Protein AF-A0A7S0XQT7-F1 (afdb_monomer_lite)

Foldseek 3Di:
DDAWFWDPQDAAQKEFEALDVVFFKTKTFHAAQKKKWKDKPNDIWIWGQHCDPDDRHRMTMTGHHRNPPFADQIWIWMDIPHDIDIHTNYGYYHDDPVAPSQQRGMGHPPDDGGRDDD

pLDDT: mean 82.79, std 17.39, range [37.03, 98.19]

Radius of gyration: 13.63 Å; chains: 1; bounding box: 37×30×31 Å

Secondary structure (DSSP, 8-state):
-PPPEEPTT-STT-EEETT-SS-EEEEEE--TT-EEEEEETTEEEEEEPP-SSSTTTTEEEEEE--TT--EEEEEEEEEETTEEEEEEEEEEEPPPTTS-TTT-SEE-TTS-B-----

Structure (mmCIF, N/CA/C/O backbone):
data_AF-A0A7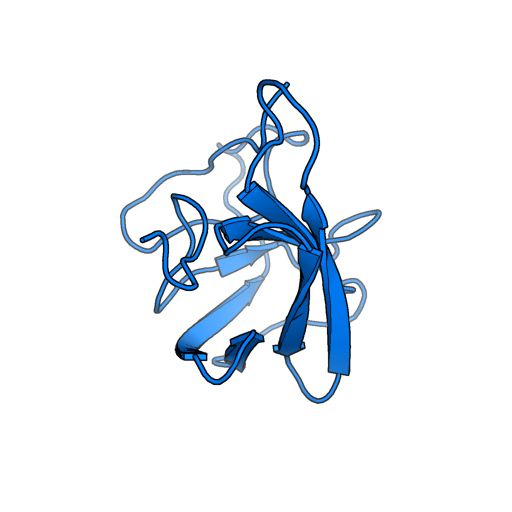S0XQT7-F1
#
_entry.id   AF-A0A7S0XQT7-F1
#
loop_
_atom_site.group_PDB
_atom_site.id
_atom_site.type_symbol
_atom_site.label_atom_id
_atom_site.label_alt_id
_atom_site.label_comp_id
_atom_site.label_asym_id
_atom_site.label_entity_id
_atom_site.label_seq_id
_atom_site.pdbx_PDB_ins_code
_atom_site.Cartn_x
_atom_site.Cartn_y
_atom_site.Cartn_z
_atom_site.occupancy
_atom_site.B_iso_or_equiv
_atom_site.auth_seq_id
_atom_site.auth_comp_id
_atom_site.auth_asym_id
_atom_site.auth_atom_id
_atom_site.pdbx_PDB_model_num
ATOM 1 N N . GLY A 1 1 ? -20.740 3.370 5.420 1.00 43.50 1 GLY A N 1
ATOM 2 C CA . GLY A 1 1 ? -19.715 2.479 5.988 1.00 43.50 1 GLY A CA 1
ATOM 3 C C . GLY A 1 1 ? -18.509 2.551 5.089 1.00 43.50 1 GLY A C 1
ATOM 4 O O . GLY A 1 1 ? -18.672 2.290 3.908 1.00 43.50 1 GLY A O 1
ATOM 5 N N . GLY A 1 2 ? -17.367 3.014 5.598 1.00 64.19 2 GLY A N 1
ATOM 6 C CA . GLY A 1 2 ? -16.130 3.074 4.813 1.00 64.19 2 GLY A CA 1
ATOM 7 C C . GLY A 1 2 ? -15.525 1.678 4.733 1.00 64.19 2 GLY A C 1
ATOM 8 O O . GLY A 1 2 ? -15.291 1.075 5.775 1.00 64.19 2 GLY A O 1
ATOM 9 N N . GLY A 1 3 ? -15.383 1.133 3.528 1.00 84.31 3 GLY A N 1
ATOM 10 C CA . GLY A 1 3 ? -14.608 -0.089 3.296 1.00 84.31 3 GLY A CA 1
ATOM 11 C C . GLY A 1 3 ? -13.119 0.226 3.183 1.00 84.31 3 GLY A C 1
ATOM 12 O O . GLY A 1 3 ? -12.731 1.398 3.159 1.00 84.31 3 GLY A O 1
ATOM 13 N N . LEU A 1 4 ? -12.294 -0.815 3.098 1.00 93.94 4 LEU A N 1
ATOM 14 C CA . LEU A 1 4 ? -10.874 -0.670 2.789 1.00 93.94 4 LEU A CA 1
ATOM 15 C C . LEU A 1 4 ? -10.689 -0.002 1.414 1.00 93.94 4 LEU A C 1
ATOM 17 O O . LEU A 1 4 ? -11.238 -0.453 0.408 1.00 93.94 4 LEU A O 1
ATOM 21 N N . MET A 1 5 ? -9.909 1.077 1.360 1.00 94.00 5 MET A N 1
ATOM 22 C CA . MET A 1 5 ? -9.638 1.835 0.136 1.00 94.00 5 MET A CA 1
ATOM 23 C C . MET A 1 5 ? -8.179 2.277 0.092 1.00 94.00 5 MET A C 1
ATOM 25 O O . MET A 1 5 ? -7.589 2.601 1.119 1.00 94.00 5 MET A O 1
ATOM 29 N N . LEU A 1 6 ? -7.610 2.347 -1.107 1.00 91.25 6 LEU A N 1
ATOM 30 C CA . LEU A 1 6 ? -6.302 2.955 -1.321 1.00 91.25 6 LEU A CA 1
ATOM 31 C C . LEU A 1 6 ? -6.385 4.481 -1.383 1.00 91.25 6 LEU A C 1
ATOM 33 O O . LEU A 1 6 ? -7.422 5.061 -1.713 1.00 91.25 6 LEU A O 1
ATOM 37 N N . GLY A 1 7 ? -5.264 5.122 -1.067 1.00 88.62 7 GLY A N 1
ATOM 38 C CA . GLY A 1 7 ? -5.092 6.554 -1.212 1.00 88.62 7 GLY A CA 1
ATOM 39 C C . GLY A 1 7 ? -5.178 7.023 -2.661 1.00 88.62 7 GLY A C 1
ATOM 40 O O . GLY A 1 7 ? -4.965 6.264 -3.607 1.00 88.62 7 GLY A O 1
ATOM 41 N N . GLU A 1 8 ? -5.467 8.309 -2.846 1.00 81.25 8 GLU A N 1
ATOM 42 C CA . GLU A 1 8 ? -5.455 8.920 -4.172 1.00 81.25 8 GLU A CA 1
ATOM 43 C C . GLU A 1 8 ? -4.071 8.765 -4.827 1.00 81.25 8 GLU A C 1
ATOM 45 O O . GLU A 1 8 ? -3.038 8.989 -4.197 1.00 81.25 8 GLU A O 1
ATOM 50 N N . GLY A 1 9 ? -4.055 8.378 -6.105 1.00 76.75 9 GLY A N 1
ATOM 51 C CA . GLY A 1 9 ? -2.824 8.115 -6.857 1.00 76.75 9 GLY A CA 1
ATOM 52 C C . GLY A 1 9 ? -2.277 6.694 -6.699 1.00 76.75 9 GLY A C 1
ATOM 53 O O . GLY A 1 9 ? -1.383 6.322 -7.455 1.00 76.75 9 GLY A O 1
ATOM 54 N N . MET A 1 10 ? -2.832 5.880 -5.797 1.00 85.88 10 MET A N 1
ATOM 55 C CA . MET A 1 10 ? -2.495 4.461 -5.683 1.00 85.88 10 MET A CA 1
ATOM 56 C C . MET A 1 10 ? -3.480 3.607 -6.467 1.00 85.88 10 MET A C 1
ATOM 58 O O . MET A 1 10 ? -4.695 3.776 -6.380 1.00 85.88 10 MET A O 1
ATOM 62 N N . GLY A 1 11 ? -2.950 2.666 -7.238 1.00 89.38 11 GLY A N 1
ATOM 63 C CA . GLY A 1 11 ? -3.769 1.798 -8.064 1.00 89.38 11 GLY A CA 1
ATOM 64 C C . GLY A 1 11 ? -2.939 0.934 -9.003 1.00 89.38 11 GLY A C 1
ATOM 65 O O . GLY A 1 11 ? -1.709 0.906 -8.903 1.00 89.38 11 GLY A O 1
ATOM 66 N N . PRO A 1 12 ? -3.606 0.203 -9.908 1.00 91.12 12 PRO A N 1
ATOM 67 C CA . PRO A 1 12 ? -2.926 -0.655 -10.865 1.00 91.12 12 PRO A CA 1
ATOM 68 C C . PRO A 1 12 ? -1.923 0.124 -11.716 1.00 91.12 12 PRO A C 1
ATOM 70 O O . PRO A 1 12 ? -2.148 1.292 -12.038 1.00 91.12 12 PRO A O 1
ATOM 73 N N . ASN A 1 13 ? -0.841 -0.544 -12.113 1.00 89.56 13 ASN A N 1
ATOM 74 C CA . ASN A 1 13 ? 0.210 0.022 -12.969 1.00 89.56 13 ASN A CA 1
ATOM 75 C C . ASN A 1 13 ? 0.918 1.263 -12.390 1.00 89.56 13 ASN A C 1
ATOM 77 O O . ASN A 1 13 ? 1.485 2.057 -13.141 1.00 89.56 13 ASN A O 1
ATOM 81 N N . MET A 1 14 ? 0.872 1.462 -11.068 1.00 89.38 14 MET A N 1
ATOM 82 C CA . MET A 1 14 ? 1.602 2.553 -10.423 1.00 89.38 14 MET A CA 1
ATOM 83 C C . MET A 1 14 ? 3.108 2.284 -10.381 1.00 89.38 14 MET A C 1
ATOM 85 O O . MET A 1 14 ? 3.550 1.134 -10.322 1.00 89.38 14 MET A O 1
ATOM 89 N N . VAL A 1 15 ? 3.889 3.362 -10.341 1.00 87.88 15 VAL A N 1
ATOM 90 C CA . VAL A 1 15 ? 5.332 3.306 -10.094 1.00 87.88 15 VAL A CA 1
ATOM 91 C C . VAL A 1 15 ? 5.609 3.836 -8.693 1.00 87.88 15 VAL A C 1
ATOM 93 O O . VAL A 1 15 ? 5.257 4.970 -8.370 1.00 87.88 15 VAL A O 1
ATOM 96 N N . ILE A 1 16 ? 6.234 3.012 -7.861 1.00 89.38 16 ILE A N 1
ATOM 97 C CA . ILE A 1 16 ? 6.744 3.367 -6.539 1.00 89.38 16 ILE A CA 1
ATOM 98 C C . ILE A 1 16 ? 8.201 3.806 -6.691 1.00 89.38 16 ILE A C 1
ATOM 100 O O . ILE A 1 16 ? 8.960 3.210 -7.462 1.00 89.38 16 ILE A O 1
ATOM 104 N N . GLN A 1 17 ? 8.607 4.827 -5.938 1.00 87.38 17 GLN A N 1
ATOM 105 C CA . GLN A 1 17 ? 10.005 5.245 -5.923 1.00 87.38 17 GLN A CA 1
ATOM 106 C C . GLN A 1 17 ? 10.907 4.130 -5.361 1.00 87.38 17 GLN A C 1
ATOM 108 O O . GLN A 1 17 ? 10.749 3.680 -4.221 1.00 87.38 17 GLN A O 1
ATOM 113 N N . GLY A 1 18 ? 11.868 3.688 -6.170 1.00 89.19 18 GLY A N 1
ATOM 114 C CA . GLY A 1 18 ? 12.974 2.847 -5.717 1.00 89.19 18 GLY A CA 1
ATOM 115 C C . GLY A 1 18 ? 14.043 3.673 -5.006 1.00 89.19 18 GLY A C 1
ATOM 116 O O . GLY A 1 18 ? 14.200 4.859 -5.293 1.00 89.19 18 GLY A O 1
ATOM 117 N N . ASN A 1 19 ? 14.796 3.049 -4.097 1.00 86.12 19 ASN A N 1
ATOM 118 C CA . ASN A 1 19 ? 15.783 3.735 -3.251 1.00 86.12 19 ASN A CA 1
ATOM 119 C C . ASN A 1 19 ? 15.188 4.901 -2.440 1.00 86.12 19 ASN A C 1
ATOM 121 O O . ASN A 1 19 ? 15.873 5.893 -2.178 1.00 86.12 19 ASN A O 1
ATOM 125 N N . ALA A 1 20 ? 13.909 4.805 -2.068 1.00 84.12 20 ALA A N 1
ATOM 126 C CA . ALA A 1 20 ? 13.266 5.827 -1.261 1.00 84.12 20 ALA A CA 1
ATOM 127 C C . ALA A 1 20 ? 13.876 5.827 0.149 1.00 84.12 20 ALA A C 1
ATOM 129 O O . ALA A 1 20 ? 13.901 4.797 0.821 1.00 84.12 20 ALA A O 1
ATOM 130 N N . ASN A 1 21 ? 14.349 6.990 0.599 1.00 78.88 21 ASN A N 1
ATOM 131 C CA . ASN A 1 21 ? 14.916 7.189 1.931 1.00 78.88 21 ASN A CA 1
ATOM 132 C C . ASN A 1 21 ? 14.009 8.151 2.725 1.00 78.88 21 ASN A C 1
ATOM 134 O O . ASN A 1 21 ? 13.827 9.285 2.280 1.00 78.88 21 ASN A O 1
ATOM 138 N N . PRO A 1 22 ? 13.433 7.741 3.872 1.00 81.31 22 PRO A N 1
ATOM 139 C CA . PRO A 1 22 ? 13.665 6.469 4.570 1.00 81.31 22 PRO A CA 1
ATOM 140 C C . PRO A 1 22 ? 12.874 5.272 4.019 1.00 81.31 22 PRO A C 1
ATOM 142 O O . PRO A 1 22 ? 13.244 4.136 4.298 1.00 81.31 22 PRO A O 1
ATOM 145 N N . CYS A 1 23 ? 11.786 5.504 3.278 1.00 86.94 23 CYS A N 1
ATOM 146 C CA . CYS A 1 23 ? 10.957 4.458 2.674 1.00 86.94 23 CYS A CA 1
ATOM 147 C C . CYS A 1 23 ? 9.959 5.039 1.668 1.00 86.94 23 CYS A C 1
ATOM 149 O O . CYS A 1 23 ? 9.776 6.256 1.596 1.00 86.94 23 CYS A O 1
ATOM 151 N N . ALA A 1 24 ? 9.254 4.166 0.945 1.00 88.69 24 ALA A N 1
ATOM 152 C CA . ALA A 1 24 ? 8.133 4.544 0.096 1.00 88.69 24 ALA A CA 1
ATOM 153 C C . ALA A 1 24 ? 6.783 4.331 0.825 1.00 88.69 24 ALA A C 1
ATOM 155 O O . ALA A 1 24 ? 6.406 3.187 1.093 1.00 88.69 24 ALA A O 1
ATOM 156 N N . PRO A 1 25 ? 6.030 5.388 1.177 1.00 91.06 25 PRO A N 1
ATOM 157 C CA . PRO A 1 25 ? 4.739 5.265 1.838 1.00 91.06 25 PRO A CA 1
ATOM 158 C C . PRO A 1 25 ? 3.650 4.690 0.925 1.00 91.06 25 PRO A C 1
ATOM 160 O O . PRO A 1 25 ? 3.392 5.207 -0.162 1.00 91.06 25 PRO A O 1
ATOM 163 N N . ILE A 1 26 ? 2.931 3.695 1.444 1.00 91.75 26 ILE A N 1
ATOM 164 C CA . ILE A 1 26 ? 1.639 3.232 0.924 1.00 91.75 26 ILE A CA 1
ATOM 165 C C . ILE A 1 26 ? 0.567 3.567 1.952 1.00 91.75 26 ILE A C 1
ATOM 167 O O . ILE A 1 26 ? 0.772 3.359 3.144 1.00 91.75 26 ILE A O 1
ATOM 171 N N . TRP A 1 27 ? -0.556 4.127 1.515 1.00 93.12 27 TRP A N 1
ATOM 172 C CA . TRP A 1 27 ? -1.576 4.664 2.406 1.00 93.12 27 TRP A CA 1
ATOM 173 C C . TRP A 1 27 ? -2.975 4.479 1.837 1.00 93.12 27 TRP A C 1
ATOM 175 O O . TRP A 1 27 ? -3.170 4.210 0.651 1.00 93.12 27 TRP A O 1
ATOM 185 N N . GLY A 1 28 ? -3.965 4.665 2.696 1.00 93.25 28 GLY A N 1
ATOM 186 C CA . GLY A 1 28 ? -5.354 4.589 2.295 1.00 93.25 28 GLY A CA 1
ATOM 187 C C . GLY A 1 28 ? -6.308 4.908 3.425 1.00 93.25 28 GLY A C 1
ATOM 188 O O . GLY A 1 28 ? -5.948 5.585 4.392 1.00 93.25 28 GLY A O 1
ATOM 189 N N . TYR A 1 29 ? -7.533 4.424 3.266 1.00 94.00 29 TYR A N 1
ATOM 190 C CA . TYR A 1 29 ? -8.611 4.568 4.224 1.00 94.00 29 TYR A CA 1
ATOM 191 C C . TYR A 1 29 ? -9.169 3.203 4.630 1.00 94.00 29 TYR A C 1
ATOM 193 O O . TYR A 1 29 ? -9.069 2.231 3.879 1.00 94.00 29 TYR A O 1
ATOM 201 N N . GLY A 1 30 ? -9.749 3.130 5.821 1.00 94.19 30 GLY A N 1
ATOM 202 C CA . GLY A 1 30 ? -10.394 1.929 6.348 1.00 94.19 30 GLY A CA 1
ATOM 203 C C . GLY A 1 30 ? -11.324 2.266 7.509 1.00 94.19 30 GLY A C 1
ATOM 204 O O . GLY A 1 30 ? -11.579 3.446 7.789 1.00 94.19 30 GLY A O 1
ATOM 205 N N . ARG A 1 31 ? -11.844 1.250 8.202 1.00 93.19 31 ARG A N 1
ATOM 206 C CA . ARG A 1 31 ? -12.621 1.486 9.426 1.00 93.19 31 ARG A CA 1
ATOM 207 C C . ARG A 1 31 ? -11.664 1.695 10.590 1.00 93.19 31 ARG A C 1
ATOM 209 O O . ARG A 1 31 ? -10.652 1.018 10.691 1.00 93.19 31 ARG A O 1
ATOM 216 N N . ALA A 1 32 ? -11.987 2.661 11.445 1.00 93.12 32 ALA A N 1
ATOM 217 C CA . ALA A 1 32 ? -11.177 3.006 12.608 1.00 93.12 32 ALA A CA 1
ATOM 218 C C . ALA A 1 32 ? -10.861 1.768 13.464 1.00 93.12 32 ALA A C 1
ATOM 220 O O . ALA A 1 32 ? -11.739 0.933 13.665 1.00 93.12 32 ALA A O 1
ATOM 221 N N . GLU A 1 33 ? -9.630 1.700 13.974 1.00 93.69 33 GLU A N 1
ATOM 222 C CA . GLU A 1 33 ? -9.110 0.616 14.826 1.00 93.69 33 GLU A CA 1
ATOM 223 C C . GLU A 1 33 ? -8.946 -0.747 14.133 1.00 93.69 33 GLU A C 1
ATOM 225 O O . GLU A 1 33 ? -8.493 -1.699 14.767 1.00 93.69 33 GLU A O 1
ATOM 230 N N . GLU A 1 34 ? -9.235 -0.863 12.831 1.00 95.00 34 GLU A N 1
ATOM 231 C CA . GLU A 1 34 ? -8.902 -2.073 12.081 1.00 95.00 34 GLU A CA 1
ATOM 232 C C . GLU A 1 34 ? -7.399 -2.142 11.785 1.00 95.00 34 GLU A C 1
ATOM 234 O O . GLU A 1 34 ? -6.749 -1.146 11.459 1.00 95.00 34 GLU A O 1
ATOM 239 N N . LEU A 1 35 ? -6.846 -3.351 11.879 1.00 96.81 35 LEU A N 1
ATOM 240 C CA . LEU A 1 35 ? -5.485 -3.638 11.446 1.00 96.81 35 LEU A CA 1
ATOM 241 C C . LEU A 1 35 ? -5.468 -3.797 9.923 1.00 96.81 35 LEU A C 1
ATOM 243 O O . LEU A 1 35 ? -6.298 -4.508 9.345 1.00 96.81 35 LEU A O 1
ATOM 247 N N . VAL A 1 36 ? -4.526 -3.124 9.274 1.00 97.69 36 VAL A N 1
ATOM 248 C CA . VAL A 1 36 ? -4.289 -3.201 7.835 1.00 97.69 36 VAL A CA 1
ATOM 249 C C . VAL A 1 36 ? -2.987 -3.937 7.612 1.00 97.69 36 VAL A C 1
ATOM 251 O O . VAL A 1 36 ? -1.965 -3.574 8.187 1.00 97.69 36 VAL A O 1
ATOM 254 N N . TYR A 1 37 ? -3.016 -4.933 6.737 1.00 98.19 37 TYR A N 1
ATOM 255 C CA . TYR A 1 37 ? -1.821 -5.609 6.259 1.00 98.19 37 TYR A CA 1
ATOM 256 C C . TYR A 1 37 ? -1.567 -5.258 4.805 1.00 98.19 37 TYR A C 1
ATOM 258 O O . TYR A 1 37 ? -2.485 -5.295 3.987 1.00 98.19 37 TYR A O 1
ATOM 266 N N . VAL A 1 38 ? -0.314 -4.955 4.491 1.00 97.94 38 VAL A N 1
ATOM 267 C CA . VAL A 1 38 ? 0.163 -4.744 3.128 1.00 97.94 38 VAL A CA 1
ATOM 268 C C . VAL A 1 38 ? 1.237 -5.781 2.839 1.00 97.94 38 VAL A C 1
ATOM 270 O O . VAL A 1 38 ? 2.315 -5.733 3.426 1.00 97.94 38 VAL A O 1
ATOM 273 N N . ASP A 1 39 ? 0.953 -6.705 1.930 1.00 98.00 39 ASP A N 1
ATOM 274 C CA . ASP A 1 39 ? 1.928 -7.661 1.418 1.00 98.00 39 ASP A CA 1
ATOM 275 C C . ASP A 1 39 ? 2.481 -7.152 0.082 1.00 98.00 39 ASP A C 1
ATOM 277 O O . ASP A 1 39 ? 1.742 -6.894 -0.874 1.00 98.00 39 ASP A O 1
ATOM 281 N N . PHE A 1 40 ? 3.801 -6.989 0.016 1.00 96.94 40 PHE A N 1
ATOM 282 C CA . PHE A 1 40 ? 4.500 -6.494 -1.163 1.00 96.94 40 PHE A CA 1
ATOM 283 C C . PHE A 1 40 ? 5.866 -7.165 -1.306 1.00 96.94 40 PHE A C 1
ATOM 285 O O . PHE A 1 40 ? 6.691 -7.121 -0.395 1.00 96.94 40 PHE A O 1
ATOM 292 N N . ASN A 1 41 ? 6.108 -7.797 -2.459 1.00 94.94 41 ASN A N 1
ATOM 293 C CA . ASN A 1 41 ? 7.358 -8.504 -2.767 1.00 94.94 41 ASN A CA 1
ATOM 294 C C . ASN A 1 41 ? 7.811 -9.482 -1.652 1.00 94.94 41 ASN A C 1
ATOM 296 O O . ASN A 1 41 ? 8.960 -9.474 -1.213 1.00 94.94 41 ASN A O 1
ATOM 300 N N . GLY A 1 42 ? 6.876 -10.289 -1.137 1.00 92.88 42 GLY A N 1
ATOM 301 C CA . GLY A 1 42 ? 7.142 -11.277 -0.082 1.00 92.88 42 GLY A CA 1
ATOM 302 C C . GLY A 1 42 ? 7.386 -10.694 1.315 1.00 92.88 42 GLY A C 1
ATOM 303 O O . GLY A 1 42 ? 7.676 -11.447 2.242 1.00 92.88 42 GLY A O 1
ATOM 304 N N . ARG A 1 43 ? 7.268 -9.372 1.486 1.00 95.69 43 ARG A N 1
ATOM 305 C CA . ARG A 1 43 ? 7.343 -8.687 2.779 1.00 95.69 43 ARG A CA 1
ATOM 306 C C . ARG A 1 43 ? 5.956 -8.237 3.206 1.00 95.69 43 ARG A C 1
ATOM 308 O O . ARG A 1 43 ? 5.179 -7.770 2.377 1.00 95.69 43 ARG A O 1
ATOM 315 N N . ARG A 1 44 ? 5.683 -8.343 4.504 1.00 96.94 44 ARG A N 1
ATOM 316 C CA . ARG A 1 44 ? 4.432 -7.904 5.115 1.00 96.94 44 ARG A CA 1
ATOM 317 C C . ARG A 1 44 ? 4.677 -6.679 5.978 1.00 96.94 44 ARG A C 1
ATOM 319 O O . ARG A 1 44 ? 5.616 -6.653 6.770 1.00 96.94 44 ARG A O 1
ATOM 326 N N . TYR A 1 45 ? 3.813 -5.693 5.816 1.00 97.38 45 TYR A N 1
ATOM 327 C CA . TYR A 1 45 ? 3.785 -4.455 6.576 1.00 97.38 45 TYR A CA 1
ATOM 328 C C . TYR A 1 45 ? 2.421 -4.325 7.240 1.00 97.38 45 TYR A C 1
ATOM 330 O O . TYR A 1 45 ? 1.430 -4.845 6.725 1.00 97.38 45 TYR A O 1
ATOM 338 N N . GLU A 1 46 ? 2.361 -3.620 8.362 1.00 97.19 46 GLU A N 1
ATOM 339 C CA . GLU A 1 46 ? 1.116 -3.421 9.092 1.00 9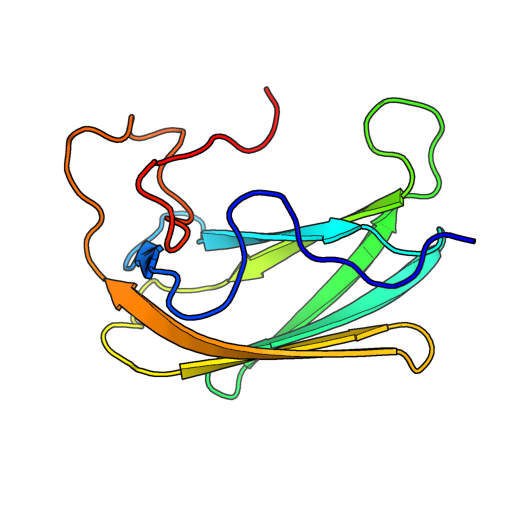7.19 46 GLU A CA 1
ATOM 340 C C . GLU A 1 46 ? 0.996 -2.002 9.638 1.00 97.19 46 GLU A C 1
ATOM 342 O O . GLU A 1 46 ? 2.000 -1.349 9.927 1.00 97.19 46 GLU A O 1
ATOM 347 N N . ASP A 1 47 ? -0.241 -1.528 9.734 1.00 96.94 47 ASP A N 1
ATOM 348 C CA . ASP A 1 47 ? -0.602 -0.293 10.424 1.00 96.94 47 ASP A CA 1
ATOM 349 C C . ASP A 1 47 ? -2.043 -0.392 10.937 1.00 96.94 47 ASP A C 1
ATOM 351 O O . ASP A 1 47 ? -2.840 -1.186 10.432 1.00 96.94 47 ASP A O 1
ATOM 355 N N . ILE A 1 48 ? -2.390 0.416 11.934 1.00 95.88 48 ILE A N 1
ATOM 356 C CA . ILE A 1 48 ? -3.751 0.494 12.473 1.00 95.88 48 ILE A CA 1
ATOM 357 C C . ILE A 1 48 ? -4.439 1.721 11.884 1.00 95.88 48 ILE A C 1
ATOM 359 O O . ILE A 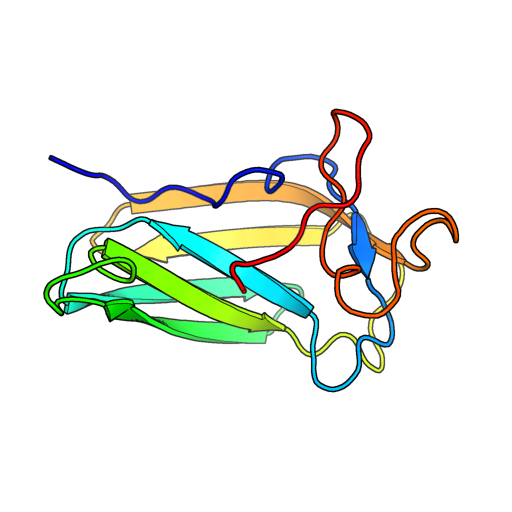1 48 ? -3.876 2.816 11.857 1.00 95.88 48 ILE A O 1
ATOM 363 N N . VAL A 1 49 ? -5.687 1.560 11.439 1.00 94.69 49 VAL A N 1
ATOM 364 C CA . VAL A 1 49 ? -6.483 2.690 10.962 1.00 94.69 49 VAL A CA 1
ATOM 365 C C . VAL A 1 49 ? -6.738 3.668 12.106 1.00 94.69 49 VAL A C 1
ATOM 367 O O . VAL A 1 49 ? -7.353 3.338 13.122 1.00 94.69 49 VAL A O 1
ATOM 370 N N . ASP A 1 50 ? -6.321 4.909 11.894 1.00 93.31 50 ASP A N 1
ATOM 371 C CA . ASP A 1 50 ? -6.394 5.987 12.869 1.00 93.31 50 ASP A CA 1
ATOM 372 C C . ASP A 1 50 ? -7.852 6.269 13.293 1.00 93.31 50 ASP A C 1
ATOM 374 O O . ASP A 1 50 ? -8.719 6.597 12.473 1.00 93.31 50 ASP A O 1
ATOM 378 N N . SER A 1 51 ? -8.127 6.138 14.593 1.00 89.94 51 SER A N 1
ATOM 379 C CA . SER A 1 51 ? -9.441 6.384 15.201 1.00 89.94 51 SER A CA 1
ATOM 380 C C . SER A 1 51 ? -9.599 7.790 15.785 1.00 89.94 51 SER A C 1
ATOM 382 O O . SER A 1 51 ? -10.661 8.125 16.316 1.00 89.94 51 SER A O 1
ATOM 384 N N . SER A 1 52 ? -8.573 8.640 15.667 1.00 88.12 52 SER A N 1
ATOM 385 C CA . SER A 1 52 ? -8.570 9.979 16.251 1.00 88.12 52 SER A CA 1
ATOM 386 C C . SER A 1 52 ? -9.571 10.917 15.573 1.00 88.12 52 SER A C 1
ATOM 388 O O . SER A 1 52 ? -10.062 10.692 14.463 1.00 88.12 52 SER A O 1
ATOM 390 N N . VAL A 1 53 ? -9.884 12.018 16.256 1.00 79.19 53 VAL A N 1
ATOM 391 C CA . VAL A 1 53 ? -10.692 13.097 15.687 1.00 79.19 53 VAL A CA 1
ATOM 392 C C . VAL A 1 53 ? -9.785 14.023 14.878 1.00 79.19 53 VAL A C 1
ATOM 394 O O . VAL A 1 53 ? -8.753 14.477 15.364 1.00 79.19 53 VAL A O 1
ATOM 397 N N . GLY A 1 54 ? -10.189 14.350 13.649 1.00 79.06 54 GLY A N 1
ATOM 398 C CA . GLY A 1 54 ? -9.503 15.332 12.809 1.00 79.06 54 GLY A CA 1
ATOM 399 C C . GLY A 1 54 ? -9.043 14.768 11.469 1.00 79.06 54 GLY A C 1
ATOM 400 O O . GLY A 1 54 ? -9.605 13.807 10.949 1.00 79.06 54 GLY A O 1
ATOM 401 N N . ARG A 1 55 ? -8.020 15.394 10.876 1.00 80.06 55 ARG A N 1
ATOM 402 C CA . ARG A 1 55 ? -7.596 15.132 9.486 1.00 80.06 55 ARG A CA 1
ATOM 403 C C . ARG A 1 55 ? -7.031 13.730 9.246 1.00 80.06 55 ARG A C 1
ATOM 405 O O . ARG A 1 55 ? -6.901 13.348 8.084 1.00 80.06 55 ARG A O 1
ATOM 412 N N . ARG A 1 56 ? -6.652 12.995 10.294 1.00 81.81 56 ARG A N 1
ATOM 413 C CA . ARG A 1 56 ? -6.107 11.634 10.184 1.00 81.81 56 ARG A CA 1
ATOM 414 C C . ARG A 1 56 ? -7.152 10.534 10.323 1.00 81.81 56 ARG A C 1
ATOM 416 O O . ARG A 1 56 ? -6.858 9.409 9.944 1.00 81.81 56 ARG A O 1
ATOM 423 N N . ARG A 1 57 ? -8.365 10.866 10.772 1.00 89.19 57 ARG A N 1
ATOM 424 C CA . ARG A 1 57 ? -9.4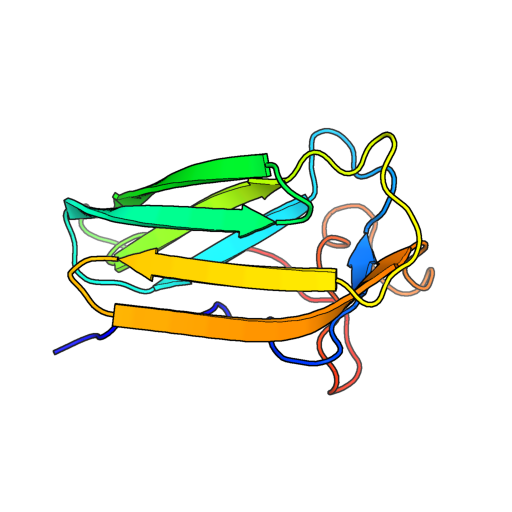30 9.893 11.013 1.00 89.19 57 ARG A CA 1
ATOM 425 C C . ARG A 1 57 ? -9.650 8.980 9.808 1.00 89.19 57 ARG A C 1
ATOM 427 O O . ARG A 1 57 ? -9.876 9.460 8.696 1.00 89.19 57 ARG A O 1
ATOM 434 N N . GLY A 1 58 ? -9.648 7.677 10.061 1.00 92.19 58 GLY A N 1
ATOM 435 C CA . GLY A 1 58 ? -9.911 6.651 9.063 1.00 92.19 58 GLY A CA 1
ATOM 436 C C . GLY A 1 58 ? -8.754 6.399 8.102 1.00 92.19 58 GLY A C 1
ATOM 437 O O . GLY A 1 58 ? -8.979 5.720 7.108 1.00 92.19 58 GLY A O 1
ATOM 438 N N . LYS A 1 59 ? -7.554 6.944 8.350 1.00 93.12 59 LYS A N 1
ATOM 439 C CA . LYS A 1 59 ? -6.372 6.754 7.495 1.00 93.12 59 LYS A CA 1
ATOM 440 C C . LYS A 1 59 ? -5.416 5.722 8.078 1.00 93.12 59 LYS A C 1
ATOM 442 O O . LYS A 1 59 ? -5.272 5.626 9.291 1.00 93.12 59 LYS A O 1
ATOM 447 N N . TRP A 1 60 ? -4.706 5.034 7.197 1.00 94.50 60 TRP A N 1
ATOM 448 C CA . TRP A 1 60 ? -3.586 4.147 7.521 1.00 94.50 60 TRP A CA 1
ATOM 449 C C . TRP A 1 60 ? -2.419 4.430 6.570 1.00 94.50 60 TRP A C 1
ATOM 451 O O . TRP A 1 60 ? -2.623 4.955 5.468 1.00 94.50 60 TRP A O 1
ATOM 461 N N . ARG A 1 61 ? -1.191 4.116 6.990 1.00 94.00 61 ARG A N 1
ATOM 462 C CA . ARG A 1 61 ? 0.030 4.274 6.197 1.00 94.00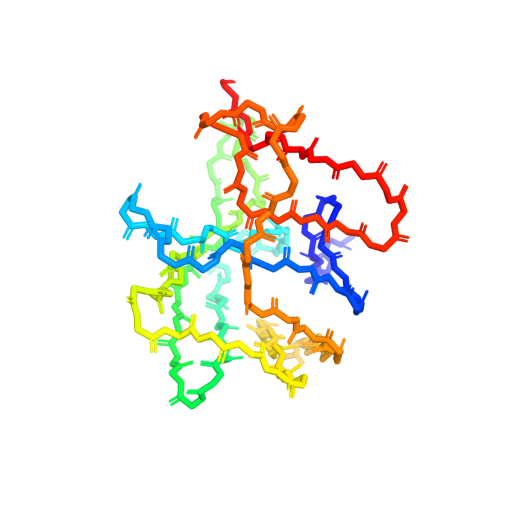 61 ARG A CA 1
ATOM 463 C C . ARG A 1 61 ? 1.119 3.294 6.630 1.00 94.00 61 ARG A C 1
ATOM 465 O O . ARG A 1 61 ? 1.662 3.403 7.723 1.00 94.00 61 ARG A O 1
ATOM 472 N N . VAL A 1 62 ? 1.573 2.472 5.692 1.00 94.75 62 VAL A N 1
ATOM 473 C CA . VAL A 1 62 ? 2.786 1.661 5.839 1.00 94.75 62 VAL A CA 1
ATOM 474 C C . VAL A 1 62 ? 3.968 2.289 5.102 1.00 94.75 62 VAL A C 1
ATOM 476 O O . VAL A 1 62 ? 3.808 3.109 4.199 1.00 94.75 62 VAL A O 1
ATOM 479 N N . CYS A 1 63 ? 5.169 1.887 5.494 1.00 91.62 63 CYS A N 1
ATOM 480 C CA . CYS A 1 63 ? 6.446 2.400 5.011 1.00 91.62 63 CYS A CA 1
ATOM 481 C C . CYS A 1 63 ? 7.186 1.245 4.322 1.00 91.62 63 CYS A C 1
ATOM 483 O O . CYS A 1 63 ? 7.735 0.377 4.997 1.00 91.62 63 CYS A O 1
ATOM 485 N N . LEU A 1 64 ? 7.133 1.184 2.986 1.00 92.94 64 LEU A N 1
ATOM 486 C CA . LEU A 1 64 ? 7.763 0.110 2.217 1.00 92.94 64 LEU A CA 1
ATOM 487 C C . LEU A 1 64 ? 9.266 0.345 2.090 1.00 92.94 64 LEU A C 1
ATOM 489 O O . LEU A 1 64 ? 9.704 1.382 1.593 1.00 92.94 64 LEU A O 1
ATOM 493 N N . ASP A 1 65 ? 10.057 -0.651 2.471 1.00 91.56 65 ASP A N 1
ATOM 494 C CA . ASP A 1 65 ? 11.498 -0.646 2.222 1.00 91.56 65 ASP A CA 1
ATOM 495 C C . ASP A 1 65 ? 11.777 -0.984 0.749 1.00 91.56 65 ASP A C 1
ATOM 497 O O . ASP A 1 65 ? 11.643 -2.138 0.328 1.00 91.56 65 ASP A O 1
ATOM 501 N N . THR A 1 66 ? 12.165 0.040 -0.017 1.00 91.06 66 THR A N 1
ATOM 502 C CA . THR A 1 66 ? 12.530 -0.058 -1.437 1.00 91.06 66 THR A CA 1
ATOM 503 C C . THR A 1 66 ? 14.024 0.172 -1.695 1.00 91.06 66 THR A C 1
ATOM 505 O O . THR A 1 66 ? 14.423 0.317 -2.850 1.00 91.06 66 THR A O 1
ATOM 508 N N . MET A 1 67 ? 14.875 0.172 -0.655 1.00 86.25 67 MET A N 1
ATOM 509 C CA . MET A 1 67 ? 16.312 0.496 -0.765 1.00 86.25 67 MET A CA 1
ATOM 510 C C . MET A 1 67 ? 17.113 -0.464 -1.650 1.00 86.25 67 MET A C 1
ATOM 512 O O . MET A 1 67 ? 18.173 -0.111 -2.156 1.00 86.25 67 MET A O 1
ATOM 516 N N . GLN A 1 68 ? 16.630 -1.694 -1.810 1.00 85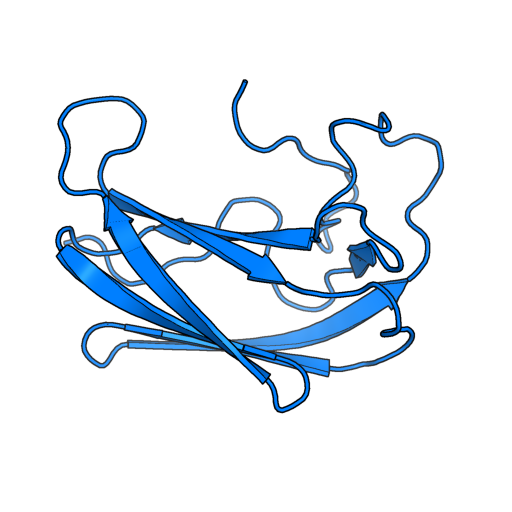.75 68 GLN A N 1
ATOM 517 C CA . GLN A 1 68 ? 17.246 -2.717 -2.661 1.00 85.75 68 GLN A CA 1
ATOM 518 C C . GLN A 1 68 ? 16.218 -3.375 -3.587 1.00 85.75 68 GLN A C 1
ATOM 520 O O . GLN A 1 68 ? 16.433 -4.482 -4.078 1.00 85.75 68 GLN A O 1
ATOM 525 N N . LEU A 1 69 ? 15.079 -2.712 -3.807 1.00 88.62 69 LEU A N 1
ATOM 526 C CA . LEU A 1 69 ? 14.002 -3.221 -4.643 1.00 88.62 69 LEU A CA 1
ATOM 527 C C . LEU A 1 69 ? 13.866 -2.351 -5.888 1.00 88.62 69 LEU A C 1
ATOM 529 O O . LEU A 1 69 ? 13.634 -1.152 -5.790 1.00 88.62 69 LEU A O 1
ATOM 533 N N . MET A 1 70 ? 13.999 -2.971 -7.055 1.00 91.69 70 MET A N 1
ATOM 534 C CA . MET A 1 70 ? 13.839 -2.341 -8.365 1.00 91.69 70 MET A CA 1
ATOM 535 C C . MET A 1 70 ? 13.158 -3.326 -9.319 1.00 91.69 70 MET A C 1
ATOM 537 O O . MET A 1 70 ? 13.295 -4.540 -9.164 1.00 91.69 70 MET A O 1
ATOM 541 N N . GLY A 1 71 ? 12.458 -2.810 -10.327 1.00 92.00 71 GLY A N 1
ATOM 542 C CA . GLY A 1 71 ? 11.816 -3.602 -11.375 1.00 92.00 71 GLY A CA 1
ATOM 543 C C . GLY A 1 71 ? 10.334 -3.865 -11.117 1.00 92.00 71 GLY A C 1
ATOM 544 O O . GLY A 1 71 ? 9.611 -2.989 -10.650 1.00 92.00 71 GLY A O 1
ATOM 545 N N . GLY A 1 72 ? 9.874 -5.058 -11.482 1.00 90.62 72 GLY A N 1
ATOM 546 C CA . GLY A 1 72 ? 8.465 -5.448 -11.486 1.00 90.62 72 GLY A CA 1
ATOM 547 C C . GLY A 1 72 ? 8.089 -6.164 -12.792 1.00 90.62 72 GLY A C 1
ATOM 548 O O . GLY A 1 72 ? 8.981 -6.499 -13.577 1.00 90.62 72 GLY A O 1
ATOM 549 N N . PRO A 1 73 ? 6.792 -6.404 -13.047 1.00 95.12 73 PRO A N 1
ATOM 550 C CA . PRO A 1 73 ? 5.658 -5.984 -12.227 1.00 95.12 73 PRO A CA 1
ATOM 551 C C . PRO A 1 73 ? 5.519 -6.813 -10.944 1.00 95.12 73 PRO A C 1
ATOM 553 O O . PRO A 1 73 ? 5.638 -8.036 -10.958 1.00 95.12 73 PRO A O 1
ATOM 556 N N . PHE A 1 74 ? 5.212 -6.140 -9.842 1.00 95.88 74 PHE A N 1
ATOM 557 C CA . PHE A 1 74 ? 4.851 -6.744 -8.565 1.00 95.88 74 PHE A CA 1
ATOM 558 C C . PHE A 1 74 ? 3.338 -6.680 -8.337 1.00 95.88 74 PHE A C 1
ATOM 560 O O . PHE A 1 74 ? 2.615 -5.883 -8.948 1.00 95.88 74 PHE A O 1
ATOM 567 N N . THR A 1 75 ? 2.874 -7.507 -7.405 1.00 96.75 75 THR A N 1
ATOM 568 C CA . THR A 1 75 ? 1.530 -7.421 -6.834 1.00 96.75 75 THR A CA 1
ATOM 569 C C . THR A 1 75 ? 1.627 -6.828 -5.435 1.00 96.75 75 THR A C 1
ATOM 571 O O . THR A 1 75 ? 2.442 -7.273 -4.626 1.00 96.75 75 THR A O 1
ATOM 574 N N . LEU A 1 76 ? 0.794 -5.825 -5.166 1.00 96.50 76 LEU A N 1
ATOM 575 C CA . LEU A 1 76 ? 0.570 -5.273 -3.836 1.00 96.50 76 LEU A CA 1
ATOM 576 C C . LEU A 1 76 ? -0.799 -5.742 -3.348 1.00 96.50 76 LEU A C 1
ATOM 578 O O . LEU A 1 76 ? -1.809 -5.500 -4.009 1.00 96.50 76 LEU A O 1
ATOM 582 N N . LEU A 1 77 ? -0.826 -6.430 -2.213 1.00 98.00 77 LEU A N 1
ATOM 583 C CA . LEU A 1 77 ? -2.044 -6.945 -1.600 1.00 98.00 77 LEU A CA 1
ATOM 584 C C . LEU A 1 77 ? -2.307 -6.171 -0.310 1.00 98.00 77 LEU A C 1
ATOM 586 O O . LEU A 1 77 ? -1.432 -6.103 0.547 1.00 98.00 77 LEU A O 1
ATOM 590 N N . VAL A 1 78 ? -3.496 -5.591 -0.165 1.00 97.69 78 VAL A N 1
ATOM 591 C CA . VAL A 1 78 ? -3.930 -4.925 1.070 1.00 97.69 78 VAL A CA 1
ATOM 592 C C . VAL A 1 78 ? -5.106 -5.686 1.652 1.00 97.69 78 VAL A C 1
ATOM 594 O O . VAL A 1 78 ? -6.077 -5.935 0.942 1.00 97.69 78 VAL A O 1
ATOM 597 N N . THR A 1 79 ? -5.047 -6.036 2.932 1.00 97.38 79 THR A N 1
ATOM 598 C CA . THR A 1 79 ? -6.140 -6.726 3.626 1.00 97.38 79 THR A CA 1
ATOM 599 C C . THR A 1 79 ? -6.479 -6.041 4.943 1.00 97.38 79 THR A C 1
ATOM 601 O O . THR A 1 79 ? -5.595 -5.539 5.634 1.00 97.38 79 THR A O 1
ATOM 604 N N . SER A 1 80 ? -7.767 -5.988 5.286 1.00 96.69 80 SER A N 1
ATOM 605 C CA . SER A 1 80 ? -8.249 -5.441 6.561 1.00 96.69 80 SER A CA 1
ATOM 606 C C . SER A 1 80 ? -9.690 -5.873 6.811 1.00 96.69 80 SER A C 1
ATOM 608 O O . SER A 1 80 ? -10.494 -5.843 5.886 1.00 96.69 80 SER A O 1
ATOM 610 N N . GLY A 1 81 ? -10.028 -6.317 8.025 1.00 89.12 81 GLY A N 1
ATOM 611 C CA . GLY A 1 81 ? -11.422 -6.607 8.406 1.00 89.12 81 GLY A CA 1
ATOM 612 C C . GLY A 1 81 ? -12.172 -7.626 7.523 1.00 89.12 81 GLY A C 1
ATOM 613 O O . GLY A 1 81 ? -13.400 -7.650 7.539 1.00 89.12 81 GLY A O 1
ATOM 614 N N . GLY A 1 82 ? -11.458 -8.448 6.743 1.00 90.88 82 GLY A N 1
ATOM 615 C CA . GLY A 1 82 ? -12.018 -9.375 5.747 1.00 90.88 82 GLY A CA 1
ATOM 616 C C . GLY A 1 82 ? -12.061 -8.834 4.309 1.00 90.88 82 GLY A C 1
ATOM 617 O O . GLY A 1 82 ? -12.211 -9.621 3.376 1.00 90.88 82 GLY A O 1
ATOM 618 N N . ASP A 1 83 ? -11.862 -7.531 4.110 1.00 95.31 83 ASP A N 1
ATOM 619 C CA . ASP A 1 83 ? -11.707 -6.920 2.790 1.00 95.31 83 ASP A CA 1
ATOM 620 C C . ASP A 1 83 ? -10.306 -7.210 2.226 1.00 95.31 83 ASP A C 1
ATOM 622 O O . ASP A 1 83 ? -9.318 -7.309 2.961 1.00 95.31 83 ASP A O 1
ATOM 626 N N . THR A 1 84 ? -10.208 -7.337 0.901 1.00 96.19 84 THR A N 1
ATOM 627 C CA . THR A 1 84 ? -8.946 -7.554 0.179 1.00 96.19 84 THR A CA 1
ATOM 628 C C . THR A 1 84 ? -8.892 -6.688 -1.077 1.00 96.19 84 THR A C 1
ATOM 630 O O . THR A 1 84 ? -9.790 -6.743 -1.915 1.00 96.19 84 THR A O 1
ATOM 633 N N . LEU A 1 85 ? -7.811 -5.925 -1.238 1.00 95.94 85 LEU A N 1
ATOM 634 C CA . LEU A 1 85 ? -7.470 -5.186 -2.451 1.00 95.94 85 LEU A CA 1
ATOM 635 C C . LEU A 1 85 ? -6.216 -5.801 -3.073 1.00 95.94 85 LEU A C 1
ATOM 637 O O . LEU A 1 85 ? -5.163 -5.825 -2.443 1.00 95.94 85 LEU A O 1
ATOM 641 N N . SER A 1 86 ? -6.315 -6.267 -4.316 1.00 96.75 86 SER A N 1
ATOM 642 C CA . SER A 1 86 ? -5.176 -6.787 -5.077 1.00 96.75 86 SER A CA 1
ATOM 643 C C . SER A 1 86 ? -4.829 -5.826 -6.206 1.00 96.75 86 SER A C 1
ATOM 645 O O . SER A 1 86 ? -5.623 -5.620 -7.125 1.00 96.75 86 SER A O 1
ATOM 647 N N . ILE A 1 87 ? -3.635 -5.247 -6.146 1.00 95.56 87 ILE A N 1
ATOM 648 C CA . ILE A 1 87 ? -3.153 -4.241 -7.086 1.00 95.56 87 ILE A CA 1
ATOM 649 C C . ILE A 1 87 ? -2.001 -4.830 -7.892 1.00 95.56 87 ILE A C 1
ATOM 651 O O . ILE A 1 87 ? -0.923 -5.103 -7.366 1.00 95.56 87 ILE A O 1
ATOM 655 N N . GLY A 1 88 ? -2.246 -5.048 -9.182 1.00 94.00 88 GLY A N 1
ATOM 656 C CA . GLY A 1 88 ? -1.257 -5.570 -10.121 1.00 94.00 88 GLY A CA 1
ATOM 657 C C . GLY A 1 88 ? -0.509 -4.479 -10.886 1.00 94.00 88 GLY A C 1
ATOM 658 O O . GLY A 1 88 ? -0.938 -3.325 -10.949 1.00 94.00 88 GLY A O 1
ATOM 659 N N . GLY A 1 89 ? 0.603 -4.871 -11.509 1.00 93.12 89 GLY A N 1
ATOM 660 C CA . GLY A 1 89 ? 1.386 -3.991 -12.381 1.00 93.12 89 GLY A CA 1
ATOM 661 C C . GLY A 1 89 ? 2.246 -2.977 -11.630 1.00 93.12 89 GLY A C 1
ATOM 662 O O . GLY A 1 89 ? 2.683 -1.997 -12.220 1.00 93.12 89 GLY A O 1
ATOM 663 N N . VAL A 1 90 ? 2.479 -3.177 -10.333 1.00 93.31 90 VAL A N 1
ATOM 664 C CA . VAL A 1 90 ? 3.235 -2.222 -9.521 1.00 93.31 90 VAL A CA 1
ATOM 665 C C . VAL A 1 90 ? 4.712 -2.307 -9.886 1.00 93.31 90 VAL A C 1
ATOM 667 O O . VAL A 1 90 ? 5.330 -3.359 -9.742 1.00 93.31 90 VAL A O 1
ATOM 670 N N . MET A 1 91 ? 5.286 -1.205 -10.348 1.00 93.06 91 MET A N 1
ATOM 671 C CA . MET A 1 91 ? 6.710 -1.105 -10.666 1.00 93.06 91 MET A CA 1
ATOM 672 C C . MET A 1 91 ? 7.441 -0.376 -9.541 1.00 93.06 91 MET A C 1
ATOM 674 O O . MET A 1 91 ? 6.889 0.536 -8.933 1.00 93.06 91 MET A O 1
ATOM 678 N N . VAL A 1 92 ? 8.695 -0.735 -9.287 1.00 91.69 92 VAL A N 1
ATOM 679 C CA . VAL A 1 92 ? 9.605 0.017 -8.417 1.00 91.69 92 VAL A CA 1
ATOM 680 C C . VAL A 1 92 ? 10.744 0.545 -9.273 1.00 91.69 92 VAL A C 1
ATOM 682 O O . VAL A 1 92 ? 11.441 -0.223 -9.938 1.00 91.69 92 VAL A O 1
ATOM 685 N N . GLY A 1 93 ? 10.923 1.859 -9.304 1.00 89.44 93 GLY A N 1
ATOM 686 C CA . GLY A 1 93 ? 11.890 2.461 -10.210 1.00 89.44 93 GLY A CA 1
ATOM 687 C C . GLY A 1 93 ? 12.147 3.932 -9.948 1.00 89.44 93 GLY A C 1
ATOM 688 O O . GLY A 1 93 ? 11.694 4.509 -8.960 1.00 89.44 93 GLY A O 1
ATOM 689 N N . HIS A 1 94 ? 12.908 4.535 -10.856 1.00 82.56 94 HIS A N 1
ATOM 690 C CA . HIS A 1 94 ? 13.189 5.960 -10.810 1.00 82.56 94 HIS A CA 1
ATOM 691 C C . HIS A 1 94 ? 11.936 6.748 -11.202 1.00 82.56 94 HIS A C 1
ATOM 693 O O . HIS A 1 94 ? 11.344 6.485 -12.251 1.00 82.56 94 HIS A O 1
ATOM 699 N N . LEU A 1 95 ? 11.536 7.710 -10.369 1.00 72.06 95 LEU A N 1
ATOM 700 C CA . LEU A 1 95 ? 10.451 8.626 -10.711 1.00 72.06 95 LEU A CA 1
ATOM 701 C C . LEU A 1 95 ? 10.993 9.798 -11.550 1.00 72.06 95 LEU A C 1
ATOM 703 O O . LEU A 1 95 ? 12.157 10.176 -11.390 1.00 72.06 95 LEU A O 1
ATOM 707 N N . PRO A 1 96 ? 10.189 10.378 -12.462 1.00 62.81 96 PRO A N 1
ATOM 708 C CA . PRO A 1 96 ? 10.618 11.526 -13.255 1.00 62.81 96 PRO A CA 1
ATOM 709 C C . PRO A 1 96 ? 10.979 12.734 -12.369 1.00 62.81 96 PRO A C 1
ATOM 711 O O . PRO A 1 96 ? 10.365 12.978 -11.333 1.00 62.81 96 PRO A O 1
ATOM 714 N N . SER A 1 97 ? 11.963 13.530 -12.795 1.00 55.47 97 SER A N 1
ATOM 715 C CA . SER A 1 97 ? 12.522 14.667 -12.039 1.00 55.47 97 SER A CA 1
ATOM 716 C C . SER A 1 97 ? 11.574 15.858 -11.835 1.00 55.47 97 SER A C 1
ATOM 718 O O . SER A 1 97 ? 11.902 16.772 -11.084 1.00 55.47 97 SER A O 1
ATOM 720 N N . ASN A 1 98 ? 10.401 15.871 -12.479 1.00 56.47 98 ASN A N 1
ATOM 721 C CA . ASN A 1 98 ? 9.383 16.916 -12.296 1.00 56.47 98 ASN A CA 1
ATOM 722 C C . ASN A 1 98 ? 8.597 16.775 -10.981 1.00 56.47 98 ASN A C 1
ATOM 724 O O . ASN A 1 98 ? 7.769 17.622 -10.653 1.00 56.47 98 ASN A O 1
ATOM 728 N N . CYS A 1 99 ? 8.862 15.717 -10.228 1.00 54.16 99 CYS A N 1
ATOM 729 C CA . CYS A 1 99 ? 8.285 15.466 -8.928 1.00 54.16 99 CYS A CA 1
ATOM 730 C C . CYS A 1 99 ? 9.204 16.064 -7.862 1.00 54.16 99 CYS A C 1
ATOM 732 O O . CYS A 1 99 ? 10.386 15.733 -7.829 1.00 54.16 99 CYS A O 1
ATOM 734 N N . HIS A 1 100 ? 8.722 16.965 -7.006 1.00 51.03 100 HIS A N 1
ATOM 735 C CA . HIS A 1 100 ? 9.595 17.519 -5.971 1.00 51.03 100 HIS A CA 1
ATOM 736 C C . HIS A 1 100 ? 10.040 16.401 -5.016 1.00 51.03 100 HIS A C 1
ATOM 738 O O . HIS A 1 100 ? 9.274 15.507 -4.676 1.00 51.03 100 HIS A O 1
ATOM 744 N N . ASN A 1 101 ? 11.308 16.439 -4.628 1.00 47.66 101 ASN A N 1
ATOM 745 C CA . ASN A 1 101 ? 12.044 15.475 -3.808 1.00 47.66 101 ASN A CA 1
ATOM 746 C C . ASN A 1 101 ? 11.389 15.147 -2.450 1.00 47.66 101 ASN A C 1
ATOM 748 O O . ASN A 1 101 ? 11.602 14.049 -1.948 1.00 47.66 101 ASN A O 1
ATOM 752 N N . ASP A 1 102 ? 10.525 16.020 -1.923 1.00 48.25 102 ASP A N 1
ATOM 753 C CA . ASP A 1 102 ? 9.727 15.775 -0.706 1.00 48.25 102 ASP A CA 1
ATOM 754 C C . ASP A 1 102 ? 8.338 15.146 -0.999 1.00 48.25 102 ASP A C 1
ATOM 756 O O . ASP A 1 102 ? 7.501 15.001 -0.110 1.00 48.25 102 ASP A O 1
ATOM 760 N N . GLU A 1 103 ? 8.052 14.819 -2.265 1.00 51.06 103 GLU A N 1
ATOM 761 C CA . GLU A 1 103 ? 6.735 14.411 -2.792 1.00 51.06 103 GLU A CA 1
ATOM 762 C C . GLU A 1 103 ? 6.789 13.104 -3.607 1.00 51.06 103 GLU A C 1
ATOM 764 O O . GLU A 1 103 ? 5.762 12.593 -4.061 1.00 51.06 103 GLU A O 1
ATOM 769 N N . GLN A 1 104 ? 7.992 12.569 -3.834 1.00 53.06 104 GLN A N 1
ATOM 770 C CA . GLN A 1 104 ? 8.246 11.446 -4.731 1.00 53.06 104 GLN A CA 1
ATOM 771 C C . GLN A 1 104 ? 8.034 10.104 -4.038 1.00 53.06 104 GLN A C 1
ATOM 773 O O . GLN A 1 104 ? 8.991 9.464 -3.630 1.00 53.06 104 GLN A O 1
ATOM 778 N N . HIS A 1 105 ? 6.803 9.624 -3.919 1.00 59.59 105 HIS A N 1
ATOM 779 C CA . HIS A 1 105 ? 6.612 8.301 -3.317 1.00 59.59 105 HIS A CA 1
ATOM 780 C C . HIS A 1 105 ? 5.838 7.327 -4.197 1.00 59.59 105 HIS A C 1
ATOM 782 O O . HIS A 1 105 ? 6.219 6.158 -4.274 1.00 59.59 105 HIS A O 1
ATOM 788 N N . VAL A 1 106 ? 4.829 7.806 -4.929 1.00 55.31 106 VAL A N 1
ATOM 789 C CA . VAL A 1 106 ? 4.048 7.000 -5.876 1.00 55.31 106 VAL A CA 1
ATOM 790 C C . VAL A 1 106 ? 3.579 7.868 -7.049 1.00 55.31 106 VAL A C 1
ATOM 792 O O . VAL A 1 106 ? 3.149 9.005 -6.848 1.00 55.31 106 VAL A O 1
ATOM 795 N N . VAL A 1 107 ? 3.617 7.321 -8.268 1.00 58.00 107 VAL A N 1
ATOM 796 C CA . VAL A 1 107 ? 2.962 7.875 -9.465 1.00 58.00 107 VAL A CA 1
ATOM 797 C C . VAL A 1 107 ? 1.875 6.913 -9.926 1.00 58.00 107 VAL A C 1
ATOM 799 O O . VAL A 1 107 ? 2.165 5.785 -10.324 1.00 58.00 107 VAL A O 1
ATOM 802 N N . GLY A 1 108 ? 0.622 7.364 -9.880 1.00 56.34 108 GLY A N 1
ATOM 803 C CA . GLY A 1 108 ? -0.518 6.612 -10.406 1.00 56.34 108 GLY A CA 1
ATOM 804 C C . GLY A 1 108 ? -0.597 6.662 -11.934 1.00 56.34 108 GLY A C 1
ATOM 805 O O . GLY A 1 108 ? -0.080 7.587 -12.564 1.00 56.34 108 GLY A O 1
ATOM 806 N N . GLY A 1 109 ? -1.317 5.708 -12.536 1.00 42.53 109 GLY A N 1
ATOM 807 C CA . GLY A 1 109 ? -1.468 5.569 -13.996 1.00 42.53 109 GLY A CA 1
ATOM 808 C C . GLY A 1 109 ? -2.096 6.762 -14.743 1.00 42.53 109 GLY A C 1
ATOM 809 O O . GLY A 1 109 ? -2.186 6.729 -15.964 1.00 42.53 109 GLY A O 1
ATOM 810 N N . GLY A 1 110 ? -2.512 7.820 -14.037 1.00 43.53 110 GLY A N 1
ATOM 811 C CA . GLY A 1 110 ? -3.081 9.057 -14.590 1.00 43.53 110 GLY A CA 1
ATOM 812 C C . GLY A 1 110 ? -2.115 10.246 -14.689 1.00 43.53 110 GLY A C 1
ATOM 813 O O . GLY A 1 110 ? -2.585 11.365 -14.856 1.00 43.53 110 GLY A O 1
ATOM 814 N N . GLY A 1 111 ? -0.799 10.038 -14.561 1.00 46.12 111 GLY A N 1
ATOM 815 C CA . GLY A 1 111 ? 0.215 11.062 -14.845 1.00 46.12 111 GLY A CA 1
ATOM 816 C C . GLY A 1 111 ? 0.294 12.186 -13.806 1.00 46.12 111 GLY A C 1
ATOM 817 O O . GLY A 1 111 ? -0.195 13.289 -14.023 1.00 46.12 111 GLY A O 1
ATOM 818 N N . GLY A 1 112 ? 0.960 11.931 -12.681 1.00 51.06 112 GLY A N 1
ATOM 819 C CA . GLY A 1 112 ? 1.364 12.991 -11.757 1.00 51.06 112 GLY A CA 1
ATOM 820 C C . GLY A 1 112 ? 1.950 12.457 -10.456 1.00 51.06 112 GLY A C 1
ATOM 821 O O . GLY A 1 112 ? 1.466 11.460 -9.920 1.00 51.06 112 GLY A O 1
ATOM 822 N N . CYS A 1 113 ? 2.977 13.135 -9.948 1.00 53.69 113 CYS A N 1
ATOM 823 C CA . CYS A 1 113 ? 3.468 12.939 -8.587 1.00 53.69 113 CYS A CA 1
ATOM 824 C C . CYS A 1 113 ? 2.573 13.668 -7.599 1.00 53.69 113 CYS A C 1
ATOM 826 O O . CYS A 1 113 ? 2.128 14.783 -7.872 1.00 53.69 113 CYS A O 1
ATOM 828 N N . ARG A 1 114 ? 2.262 13.019 -6.475 1.00 56.81 114 ARG A N 1
ATOM 829 C CA . ARG A 1 114 ? 1.325 13.563 -5.492 1.00 56.81 114 ARG A CA 1
ATOM 830 C C . ARG A 1 114 ? 1.861 13.414 -4.077 1.00 56.81 114 ARG A C 1
ATOM 832 O O . ARG A 1 114 ? 2.257 12.327 -3.664 1.00 56.81 114 ARG A O 1
ATOM 839 N N . GLN A 1 115 ? 1.817 14.524 -3.341 1.00 46.19 115 GLN A N 1
ATOM 840 C CA . GLN A 1 115 ? 2.161 14.585 -1.925 1.00 46.19 115 GLN A CA 1
ATOM 841 C C . GLN A 1 115 ? 1.197 13.776 -1.060 1.00 46.19 115 GLN A C 1
ATOM 843 O O . GLN A 1 115 ? -0.023 13.831 -1.220 1.00 46.19 115 GLN A O 1
ATOM 848 N N . PHE A 1 116 ? 1.768 13.129 -0.049 1.00 47.34 116 PHE A N 1
ATOM 849 C CA . PHE A 1 116 ? 1.060 12.843 1.190 1.00 47.34 116 PHE A CA 1
ATOM 850 C C . PHE A 1 116 ? 1.043 14.120 2.050 1.00 47.34 116 PHE A C 1
ATOM 852 O O . PHE A 1 116 ? 2.058 14.803 2.133 1.00 47.34 116 PHE A O 1
ATOM 859 N N . PHE A 1 117 ? -0.113 14.440 2.642 1.00 38.00 117 PHE A N 1
ATOM 860 C CA . PHE A 1 117 ? -0.420 15.637 3.447 1.00 38.00 117 PHE A CA 1
ATOM 861 C C . PHE A 1 117 ? 0.786 16.312 4.144 1.00 38.00 117 PHE A C 1
ATOM 863 O O . PHE A 1 117 ? 1.462 15.669 4.948 1.00 38.00 117 PHE A O 1
ATOM 870 N N . ARG A 1 118 ? 0.974 17.619 3.892 1.00 37.03 118 ARG A N 1
ATOM 871 C CA . ARG A 1 118 ? 1.669 18.552 4.801 1.00 37.03 118 ARG A CA 1
ATOM 872 C C . ARG A 1 118 ? 0.783 18.915 5.994 1.00 37.03 118 ARG A C 1
ATOM 874 O O . ARG A 1 118 ? -0.452 19.051 5.802 1.00 37.03 118 ARG A O 1
#

Sequence (118 aa):
GGGLMLGEGMGPNMVIQGNANPCAPIWGYGRAEELVYVDFNGRRYEDIVDSSVGRRRGKWRVCLDTMQLMGGPFTLLVTSGGDTLSIGGVMVGHLPSNCHNDEQHVVGGGGGCRQFFR

Organism: Hemiselmis andersenii (NCBI:txid464988)